Protein AF-A0A9N8PFZ2-F1 (afdb_monomer_lite)

Organism: NCBI:txid2773715

Sequence (71 aa):
MTTEKPWHAEFPEPKAEAAIMPRNRVMQMLSLRGVASLLVIDLRRMDFEGGCLRGSLNIPAQGFWWNRGML

pLDDT: mean 84.51, std 8.66, range [54.06, 95.0]

Foldseek 3Di:
DDDDDPLCPVDDDDPDDDDDDDPVNVVVVVVPPPPDDDAAEAQDDPPCPPHDDPRYHYDHVSRCVVCVVVD

Structure (mmCIF, N/CA/C/O backbone):
data_AF-A0A9N8PFZ2-F1
#
_entry.id   AF-A0A9N8PFZ2-F1
#
loop_
_atom_site.group_PDB
_atom_site.id
_atom_site.type_symbol
_atom_site.label_atom_id
_atom_site.label_alt_id
_atom_site.label_comp_id
_atom_site.label_asym_id
_atom_site.label_entity_id
_atom_site.label_seq_id
_atom_site.pdbx_PDB_ins_code
_atom_site.Cartn_x
_atom_site.Cartn_y
_atom_site.Cartn_z
_atom_site.occupancy
_atom_site.B_iso_or_equiv
_atom_site.auth_seq_id
_atom_site.auth_comp_id
_atom_site.auth_asym_id
_atom_site.auth_atom_id
_atom_site.pdbx_PDB_model_num
ATOM 1 N N . MET A 1 1 ? -2.674 5.608 33.471 1.00 54.06 1 MET A N 1
ATOM 2 C CA . MET A 1 1 ? -2.098 5.781 32.122 1.00 54.06 1 MET A CA 1
ATOM 3 C C . MET A 1 1 ? -3.176 5.404 31.126 1.00 54.06 1 MET A C 1
ATOM 5 O O . MET A 1 1 ? -3.716 4.313 31.245 1.00 54.06 1 MET A O 1
ATOM 9 N N . THR A 1 2 ? -3.572 6.313 30.242 1.00 67.75 2 THR A N 1
ATOM 10 C CA . THR A 1 2 ? -4.539 6.021 29.176 1.00 67.75 2 THR A CA 1
ATOM 11 C C . THR A 1 2 ? -3.834 5.217 28.093 1.00 67.75 2 THR A C 1
ATOM 13 O O . THR A 1 2 ? -2.882 5.703 27.491 1.00 67.75 2 THR A O 1
ATOM 16 N N . THR A 1 3 ? -4.264 3.980 27.876 1.00 81.62 3 THR A N 1
ATOM 17 C CA . THR A 1 3 ? -3.860 3.182 26.720 1.00 81.62 3 THR A CA 1
ATOM 18 C C . THR A 1 3 ? -4.375 3.862 25.457 1.00 81.62 3 THR A C 1
ATOM 20 O O . THR A 1 3 ? -5.583 4.005 25.267 1.00 81.62 3 THR A O 1
ATOM 23 N N . GLU A 1 4 ? -3.457 4.332 24.616 1.00 85.69 4 GLU A N 1
ATOM 24 C CA . GLU A 1 4 ? -3.801 4.894 23.314 1.00 85.69 4 GLU A CA 1
ATOM 25 C C . GLU A 1 4 ? -4.427 3.789 22.457 1.00 85.69 4 GLU A C 1
ATOM 27 O O . GLU A 1 4 ? -3.887 2.684 22.342 1.00 85.69 4 GLU A O 1
ATOM 32 N N . LYS A 1 5 ? -5.615 4.056 21.911 1.00 88.44 5 LYS A N 1
ATOM 33 C CA . LYS A 1 5 ? -6.271 3.109 21.012 1.00 88.44 5 LYS A CA 1
ATOM 34 C C . LYS A 1 5 ? -5.520 3.092 19.676 1.00 88.44 5 LYS A C 1
ATOM 36 O O . LYS A 1 5 ? -5.089 4.151 19.220 1.00 88.44 5 LYS A O 1
ATOM 41 N N . PRO A 1 6 ? -5.395 1.932 19.011 1.00 90.00 6 PRO A N 1
ATOM 42 C CA . PRO A 1 6 ? -4.866 1.885 17.654 1.00 90.00 6 PRO A CA 1
ATOM 43 C C .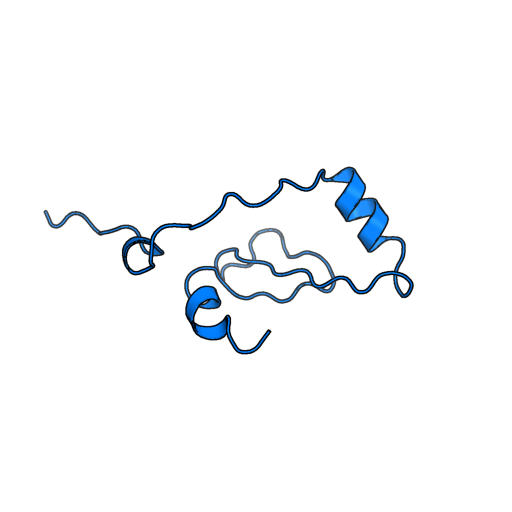 PRO A 1 6 ? -5.695 2.775 16.720 1.00 90.00 6 PRO A C 1
ATOM 45 O O . PRO A 1 6 ? -6.921 2.770 16.803 1.00 90.00 6 PRO A O 1
ATOM 48 N N . TRP A 1 7 ? -5.049 3.483 15.790 1.00 87.06 7 TRP A N 1
ATOM 49 C CA . TRP A 1 7 ? -5.724 4.391 14.845 1.00 87.06 7 TRP A CA 1
ATOM 50 C C . TRP A 1 7 ? -6.836 3.707 14.035 1.00 87.06 7 TRP A C 1
ATOM 52 O O . TRP A 1 7 ? -7.826 4.331 13.675 1.00 87.06 7 TRP A O 1
ATOM 62 N N . HIS A 1 8 ? -6.686 2.412 13.750 1.00 88.44 8 HIS A N 1
ATOM 63 C CA . HIS A 1 8 ? -7.655 1.657 12.962 1.00 88.44 8 HIS A CA 1
ATOM 64 C C . HIS A 1 8 ? -8.894 1.229 13.762 1.00 88.44 8 HIS A C 1
ATOM 66 O O . HIS A 1 8 ? -9.838 0.712 13.174 1.00 88.44 8 HIS A O 1
ATOM 72 N N . ALA A 1 9 ? -8.912 1.433 15.084 1.00 91.81 9 ALA A N 1
ATOM 73 C CA . ALA A 1 9 ? -10.035 1.059 15.946 1.00 91.81 9 ALA A CA 1
ATOM 74 C C . ALA A 1 9 ? -11.303 1.903 15.705 1.00 91.81 9 ALA A C 1
ATOM 76 O O . ALA A 1 9 ? -12.365 1.570 16.221 1.00 91.81 9 ALA A O 1
ATOM 77 N N . GLU A 1 10 ? -11.200 2.996 14.944 1.00 88.88 10 GLU A N 1
ATOM 78 C CA . GLU A 1 10 ? -12.341 3.823 14.531 1.00 88.88 10 GLU A CA 1
ATOM 79 C C . GLU A 1 10 ? -13.081 3.260 13.304 1.00 88.88 10 GLU A C 1
ATOM 81 O O . GLU A 1 10 ? -14.169 3.733 12.966 1.00 88.88 10 GLU A O 1
ATOM 86 N N . PHE A 1 11 ? -12.519 2.252 12.629 1.00 88.88 11 PHE A N 1
ATOM 87 C CA . PHE A 1 11 ? -13.101 1.671 11.422 1.00 88.88 11 PHE A CA 1
ATOM 88 C C . PHE A 1 11 ? -13.869 0.378 11.717 1.00 88.88 11 PHE A C 1
ATOM 90 O O . PHE A 1 11 ? -13.560 -0.322 12.680 1.00 88.88 11 PHE A O 1
ATOM 97 N N . PRO A 1 12 ? -14.865 0.026 10.882 1.00 91.19 12 PRO A N 1
ATOM 98 C CA . PRO A 1 12 ? -15.497 -1.284 10.954 1.00 91.19 12 PRO A CA 1
ATOM 99 C C . PRO A 1 12 ? -14.487 -2.411 10.738 1.00 91.19 12 PRO A C 1
ATOM 101 O O . PRO A 1 12 ? -13.528 -2.256 9.980 1.00 91.19 12 PRO A O 1
ATOM 104 N N . GLU A 1 13 ? -14.774 -3.570 11.325 1.00 92.06 13 GLU A N 1
ATOM 105 C CA . GLU A 1 13 ? -13.988 -4.780 11.096 1.00 92.06 13 GLU A CA 1
ATOM 106 C C . GLU A 1 13 ? -13.913 -5.131 9.595 1.00 92.06 13 GLU A C 1
ATOM 108 O O . GLU A 1 13 ? -14.917 -4.998 8.873 1.00 92.06 13 GLU A O 1
ATOM 113 N N . PRO A 1 14 ? -12.748 -5.594 9.100 1.00 90.88 14 PRO A N 1
ATOM 114 C CA . PRO A 1 14 ? -12.605 -6.065 7.731 1.00 90.88 14 PRO A CA 1
ATOM 115 C C . PRO A 1 14 ? -13.631 -7.153 7.407 1.00 90.88 14 PRO A C 1
ATOM 117 O O . PRO A 1 14 ? -13.800 -8.122 8.142 1.00 90.88 14 PRO A O 1
ATOM 120 N N . LYS A 1 15 ? -14.309 -7.014 6.266 1.00 92.00 15 LYS A N 1
ATOM 121 C CA . LYS A 1 15 ? -15.299 -8.002 5.798 1.00 92.00 15 LYS A CA 1
ATOM 122 C C . LYS A 1 15 ? -14.684 -9.128 4.966 1.00 92.00 15 LYS A C 1
ATOM 124 O O . LYS A 1 15 ? -15.370 -10.099 4.664 1.00 92.00 15 LYS A O 1
ATOM 129 N N . ALA A 1 16 ? -13.433 -8.964 4.544 1.00 93.81 16 ALA A N 1
ATOM 130 C CA . ALA A 1 16 ? -12.699 -9.909 3.717 1.00 93.81 16 ALA A CA 1
ATOM 131 C C . ALA A 1 16 ? -11.191 -9.715 3.903 1.00 93.81 16 ALA A C 1
ATOM 133 O O . ALA A 1 16 ? -10.729 -8.610 4.194 1.00 93.81 16 ALA A O 1
ATOM 134 N N . GLU A 1 17 ? -10.437 -10.785 3.679 1.00 94.38 17 GLU A N 1
ATOM 135 C CA . GLU A 1 17 ? -8.984 -10.736 3.575 1.00 94.38 17 GLU A CA 1
ATOM 136 C C . GLU A 1 17 ? -8.579 -10.377 2.139 1.00 94.38 17 GLU A C 1
ATOM 138 O O . GLU A 1 17 ? -9.130 -10.902 1.167 1.00 94.38 17 GLU A O 1
ATOM 143 N N . ALA A 1 18 ? -7.633 -9.450 1.991 1.00 90.75 18 ALA A N 1
ATOM 144 C CA . ALA A 1 18 ? -7.138 -9.053 0.680 1.00 90.75 18 ALA A CA 1
ATOM 145 C C . ALA A 1 18 ? -6.207 -10.129 0.105 1.00 90.75 18 ALA A C 1
ATOM 147 O O . ALA A 1 18 ? -5.320 -10.633 0.791 1.00 90.75 18 ALA A O 1
ATOM 148 N N . ALA A 1 19 ? -6.360 -10.438 -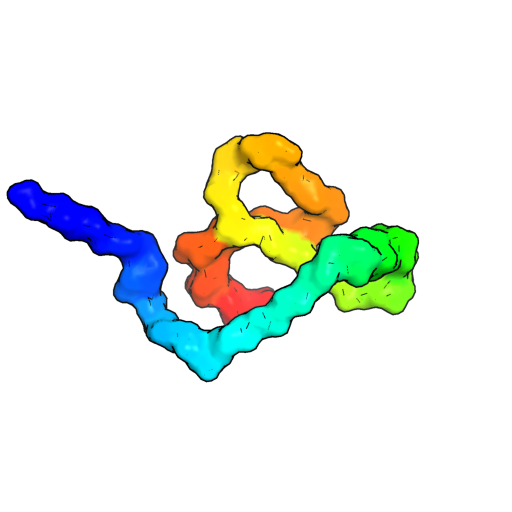1.185 1.00 93.94 19 ALA A N 1
ATOM 149 C CA . ALA A 1 19 ? -5.452 -11.352 -1.864 1.00 93.94 19 ALA A CA 1
ATOM 150 C C . ALA A 1 19 ? -4.024 -10.780 -1.897 1.00 93.94 19 ALA A C 1
ATOM 152 O O . ALA A 1 19 ? -3.801 -9.640 -2.313 1.00 93.94 19 ALA A O 1
ATOM 153 N N . ILE A 1 20 ? -3.044 -11.593 -1.501 1.00 94.31 20 ILE A N 1
ATOM 154 C CA . ILE A 1 20 ? -1.631 -11.210 -1.545 1.00 94.31 20 ILE A CA 1
ATOM 155 C C . ILE A 1 20 ? -1.135 -11.301 -2.990 1.00 94.31 20 ILE A C 1
ATOM 157 O O . ILE A 1 20 ? -1.175 -12.365 -3.608 1.00 94.31 20 ILE A O 1
ATOM 161 N N . MET A 1 21 ? -0.619 -10.191 -3.526 1.00 91.00 21 MET A N 1
ATOM 162 C CA . MET A 1 21 ? 0.007 -10.171 -4.847 1.00 91.00 21 MET A CA 1
ATOM 163 C C . MET A 1 21 ? 1.524 -10.402 -4.741 1.00 91.00 21 MET A C 1
ATOM 165 O O . MET A 1 21 ? 2.217 -9.618 -4.089 1.00 91.00 21 MET A O 1
ATOM 169 N N . PRO A 1 22 ? 2.081 -11.425 -5.416 1.00 95.00 22 PRO A N 1
ATOM 170 C CA . PRO A 1 22 ? 3.521 -11.648 -5.446 1.00 95.00 22 PRO A CA 1
ATOM 171 C C . PRO A 1 22 ? 4.293 -10.472 -6.059 1.00 95.00 22 PRO A C 1
ATOM 173 O O . PRO A 1 22 ? 3.891 -9.898 -7.075 1.00 95.00 22 PRO A O 1
ATOM 176 N N . ARG A 1 23 ? 5.466 -10.158 -5.496 1.00 92.88 23 ARG A N 1
ATOM 177 C CA . ARG A 1 23 ? 6.329 -9.053 -5.957 1.00 92.88 23 ARG A CA 1
ATOM 178 C C . ARG A 1 23 ? 6.658 -9.133 -7.450 1.00 92.88 23 ARG A C 1
ATOM 180 O O . ARG A 1 23 ? 6.585 -8.127 -8.148 1.00 92.88 23 ARG A O 1
ATOM 187 N N . ASN A 1 24 ? 7.029 -10.311 -7.950 1.00 93.81 24 ASN A N 1
ATOM 188 C CA . ASN A 1 24 ? 7.361 -10.518 -9.365 1.00 93.81 24 ASN A CA 1
ATOM 189 C C . ASN A 1 24 ? 6.170 -10.215 -10.289 1.00 93.81 24 ASN A C 1
ATOM 191 O O . ASN A 1 24 ? 6.367 -9.664 -11.371 1.00 93.81 24 ASN A O 1
ATOM 195 N N . ARG A 1 25 ? 4.940 -10.506 -9.847 1.00 89.88 25 ARG A N 1
ATOM 196 C CA . ARG A 1 25 ? 3.723 -10.181 -10.592 1.00 89.88 25 ARG A CA 1
ATOM 197 C C . ARG A 1 25 ? 3.500 -8.673 -10.663 1.00 89.88 25 ARG A C 1
ATOM 199 O O . ARG A 1 25 ? 3.260 -8.166 -11.755 1.00 89.88 25 ARG A O 1
ATOM 206 N N . VAL A 1 26 ? 3.667 -7.955 -9.549 1.00 88.56 26 VAL A N 1
ATOM 207 C CA . VAL A 1 26 ? 3.612 -6.479 -9.531 1.00 88.56 26 VAL A CA 1
ATOM 208 C C . VAL A 1 26 ? 4.655 -5.893 -10.486 1.00 88.56 26 VAL A C 1
ATOM 210 O O . VAL A 1 26 ? 4.332 -5.035 -11.304 1.00 88.56 26 VAL A O 1
ATOM 213 N N . MET A 1 27 ? 5.894 -6.394 -10.444 1.00 88.81 27 MET A N 1
ATOM 214 C CA . MET A 1 27 ? 6.970 -5.936 -11.331 1.00 88.81 27 MET A CA 1
ATOM 215 C C . MET A 1 27 ? 6.650 -6.168 -12.812 1.00 88.81 27 MET A C 1
ATOM 217 O O . MET A 1 27 ? 6.891 -5.2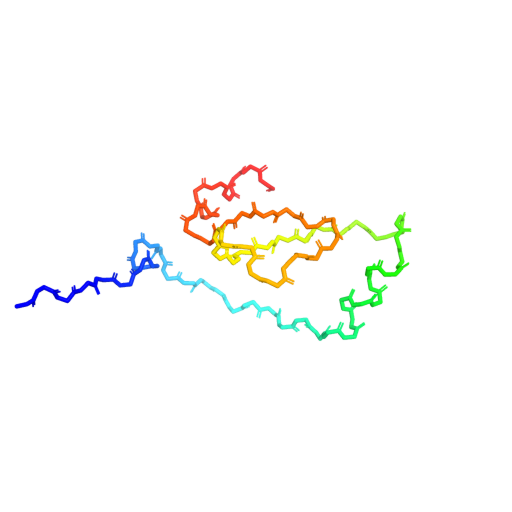81 -13.628 1.00 88.81 27 MET A O 1
ATOM 221 N N . GLN A 1 28 ? 6.072 -7.323 -13.155 1.00 88.62 28 GLN A N 1
ATOM 222 C CA . GLN A 1 28 ? 5.615 -7.614 -14.515 1.00 88.62 28 GLN A CA 1
ATOM 223 C C . GLN A 1 28 ? 4.498 -6.656 -14.951 1.00 88.62 28 GLN A C 1
ATOM 225 O O . GLN A 1 28 ? 4.509 -6.155 -16.068 1.00 88.62 28 GLN A O 1
ATOM 230 N N . MET A 1 29 ? 3.533 -6.363 -14.080 1.00 86.88 29 MET A N 1
ATOM 231 C CA . MET A 1 29 ? 2.451 -5.432 -14.414 1.00 86.88 29 MET A CA 1
ATOM 232 C C . MET A 1 29 ? 2.972 -4.000 -14.606 1.00 86.88 29 MET A C 1
ATOM 234 O O . MET A 1 29 ? 2.551 -3.311 -15.531 1.00 86.88 29 MET A O 1
ATOM 238 N N . LEU A 1 30 ? 3.938 -3.573 -13.787 1.00 85.31 30 LEU A N 1
ATOM 239 C CA . LEU A 1 30 ? 4.581 -2.260 -13.902 1.00 85.31 30 LEU A CA 1
ATOM 240 C C . LEU A 1 30 ? 5.486 -2.122 -15.138 1.00 85.31 30 LEU A C 1
ATOM 242 O O . LEU A 1 30 ? 5.751 -0.989 -15.554 1.00 85.31 30 LEU A O 1
ATOM 246 N N . SER A 1 31 ? 5.979 -3.227 -15.713 1.00 85.81 31 SER A N 1
ATOM 247 C CA . SER A 1 31 ? 6.775 -3.205 -16.949 1.00 85.81 31 SER A CA 1
ATOM 248 C C . SER A 1 31 ? 5.912 -3.135 -18.212 1.00 85.81 31 SER A C 1
ATOM 250 O O . SER A 1 31 ? 6.334 -2.533 -19.196 1.00 85.81 31 SER A O 1
ATOM 252 N N . LEU A 1 32 ? 4.678 -3.648 -18.172 1.00 83.62 32 LEU A N 1
ATOM 253 C CA . LEU A 1 32 ? 3.708 -3.635 -19.279 1.00 83.62 32 LEU A CA 1
ATOM 254 C C . LEU A 1 32 ? 2.948 -2.296 -19.406 1.00 83.62 32 LEU A C 1
ATOM 256 O O . LEU A 1 32 ? 1.739 -2.269 -19.661 1.00 83.62 32 LEU A O 1
ATOM 260 N N . ARG A 1 33 ? 3.644 -1.169 -19.196 1.00 68.06 33 ARG A N 1
ATOM 261 C CA . ARG A 1 33 ? 3.045 0.178 -19.172 1.00 68.06 33 ARG A CA 1
ATOM 262 C C . ARG A 1 33 ? 2.190 0.431 -20.419 1.00 68.06 33 ARG A C 1
ATOM 264 O O . ARG A 1 33 ? 2.660 0.242 -21.534 1.00 68.06 33 ARG A O 1
ATOM 271 N N . GLY A 1 34 ? 0.956 0.896 -20.216 1.00 67.50 34 GLY A N 1
ATOM 272 C CA . GLY A 1 34 ? 0.030 1.253 -21.299 1.00 67.50 34 GLY A CA 1
ATOM 273 C C . GLY A 1 34 ? -0.849 0.111 -21.820 1.00 67.50 34 GLY A C 1
ATOM 274 O O . GLY A 1 34 ? -1.746 0.379 -22.609 1.00 67.50 34 GLY A O 1
ATOM 275 N N . VAL A 1 35 ? -0.639 -1.132 -21.367 1.00 65.62 35 VAL A N 1
ATOM 276 C CA . VAL A 1 35 ? -1.463 -2.295 -21.762 1.00 65.62 35 VAL A CA 1
ATOM 277 C C . VAL A 1 35 ? -2.393 -2.751 -20.630 1.00 65.62 35 VAL A C 1
ATOM 279 O O . VAL A 1 35 ? -3.473 -3.273 -20.887 1.00 65.62 35 VAL A O 1
ATOM 282 N N . ALA A 1 36 ? -2.006 -2.524 -19.371 1.00 67.69 36 ALA A N 1
ATOM 283 C CA . ALA A 1 36 ? -2.824 -2.826 -18.200 1.00 67.69 36 ALA A CA 1
ATOM 284 C C . ALA A 1 36 ? -3.277 -1.537 -17.499 1.00 67.69 36 ALA A C 1
ATOM 286 O O . ALA A 1 36 ? -2.447 -0.700 -17.137 1.00 67.69 36 ALA A O 1
ATOM 287 N N . SER A 1 37 ? -4.583 -1.404 -17.254 1.00 76.69 37 SER A N 1
ATOM 288 C CA . SER A 1 37 ? -5.120 -0.404 -16.326 1.00 76.69 37 SER A CA 1
ATOM 289 C C . SER A 1 37 ? -4.777 -0.830 -14.899 1.00 76.69 37 SER A C 1
ATOM 291 O O . SER A 1 37 ? -5.394 -1.744 -14.355 1.00 76.69 37 SER A O 1
ATOM 293 N N . LEU A 1 38 ? -3.755 -0.206 -14.311 1.00 84.88 38 LEU A N 1
ATOM 294 C CA . LEU A 1 38 ? -3.286 -0.486 -12.956 1.00 84.88 38 LEU A CA 1
ATOM 295 C C . LEU A 1 38 ? -3.326 0.790 -12.114 1.00 84.88 38 LEU A C 1
ATOM 297 O O . LEU A 1 38 ? -2.656 1.767 -12.444 1.00 84.88 38 LEU A O 1
ATOM 301 N N . LEU A 1 39 ? -4.055 0.743 -10.998 1.00 87.19 39 LEU A N 1
ATOM 302 C CA . LEU A 1 39 ? -3.994 1.747 -9.941 1.00 87.19 39 LEU A CA 1
ATOM 303 C C . LEU A 1 39 ? -3.142 1.208 -8.789 1.00 87.19 39 LEU A C 1
ATOM 305 O O . LEU A 1 39 ? -3.426 0.141 -8.248 1.00 87.19 39 LEU A O 1
ATOM 309 N N . VAL A 1 40 ? -2.099 1.948 -8.415 1.00 89.75 40 VAL A N 1
ATOM 310 C CA . VAL A 1 40 ? -1.258 1.635 -7.253 1.00 89.75 40 VAL A CA 1
ATOM 311 C C . VAL A 1 40 ? -1.503 2.693 -6.189 1.00 89.75 40 VAL A C 1
ATOM 313 O O . VAL A 1 40 ? -1.310 3.879 -6.453 1.00 89.75 40 VAL A O 1
ATOM 316 N N . ILE A 1 41 ? -1.901 2.263 -4.994 1.00 90.06 41 ILE A N 1
ATOM 317 C CA . ILE A 1 41 ? -2.136 3.146 -3.849 1.00 90.06 41 ILE A CA 1
ATOM 318 C C . ILE A 1 41 ? -1.109 2.821 -2.769 1.00 90.06 41 ILE A C 1
ATOM 320 O O . ILE A 1 41 ? -1.022 1.688 -2.298 1.00 90.06 41 ILE A O 1
ATOM 324 N N . ASP A 1 42 ? -0.314 3.816 -2.400 1.00 90.06 42 ASP A N 1
ATOM 325 C CA . ASP A 1 42 ? 0.641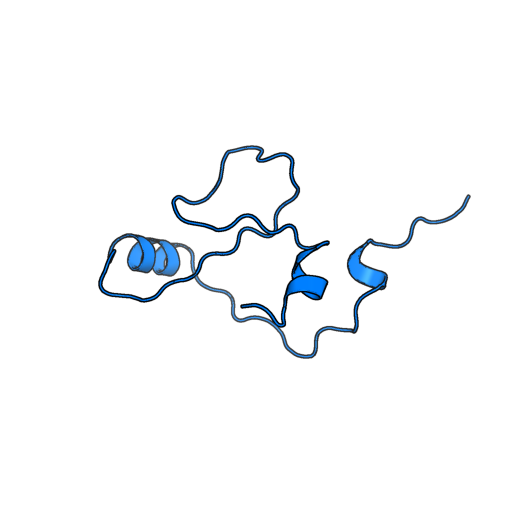 3.742 -1.305 1.00 90.06 42 ASP A CA 1
ATOM 326 C C . ASP A 1 42 ? -0.036 4.211 -0.013 1.00 90.06 42 ASP A C 1
ATOM 328 O O . ASP A 1 42 ? -0.318 5.399 0.155 1.00 90.06 42 ASP A O 1
ATOM 332 N N . LEU A 1 43 ? -0.318 3.253 0.873 1.00 90.06 43 LEU A N 1
ATOM 333 C CA . LEU A 1 43 ? -1.030 3.462 2.138 1.00 90.06 43 LEU A CA 1
ATOM 334 C C . LEU A 1 43 ? -0.099 3.793 3.316 1.00 90.06 43 LEU A C 1
ATOM 336 O O . LEU A 1 43 ? -0.572 3.904 4.453 1.00 90.06 43 LEU A O 1
ATOM 340 N N . ARG A 1 44 ? 1.218 3.894 3.081 1.00 87.25 44 ARG A N 1
ATOM 341 C CA . ARG A 1 44 ? 2.202 4.169 4.139 1.00 87.25 44 ARG A CA 1
ATOM 342 C C . ARG A 1 44 ? 2.009 5.555 4.754 1.00 87.25 44 ARG A C 1
ATOM 344 O O . ARG A 1 44 ? 1.268 6.401 4.255 1.00 87.25 44 ARG A O 1
ATOM 351 N N . ARG A 1 45 ? 2.699 5.764 5.879 1.00 73.94 45 ARG A N 1
ATOM 352 C CA . ARG A 1 45 ? 2.744 7.044 6.589 1.00 73.94 45 ARG A CA 1
ATOM 353 C C . ARG A 1 45 ? 3.352 8.137 5.697 1.00 73.94 45 ARG A C 1
ATOM 355 O O . ARG A 1 45 ? 4.090 7.864 4.757 1.00 73.94 45 ARG A O 1
ATOM 362 N N . MET A 1 46 ? 3.022 9.383 6.027 1.00 71.38 46 MET A N 1
ATOM 363 C CA . MET A 1 46 ? 3.375 10.600 5.279 1.00 71.38 46 MET A CA 1
ATOM 364 C C . MET A 1 46 ? 4.878 10.933 5.255 1.00 71.38 46 MET A C 1
ATOM 366 O O . MET A 1 46 ? 5.253 11.969 4.718 1.00 71.38 46 MET A O 1
ATOM 370 N N . ASP A 1 47 ? 5.737 10.120 5.870 1.00 77.56 47 ASP A N 1
ATOM 371 C CA . ASP A 1 47 ? 7.173 10.400 5.983 1.00 77.56 47 ASP A CA 1
ATOM 372 C C . ASP A 1 47 ? 7.958 10.078 4.700 1.00 77.56 47 ASP A C 1
ATOM 374 O O . ASP A 1 47 ? 9.104 10.503 4.576 1.00 77.56 47 ASP A O 1
ATOM 378 N N . PHE A 1 48 ? 7.341 9.390 3.725 1.00 70.69 48 PHE A N 1
ATOM 379 C CA . PHE A 1 48 ? 7.938 9.026 2.427 1.00 70.69 48 PHE A CA 1
ATOM 380 C C . PHE A 1 48 ? 9.320 8.363 2.540 1.00 70.69 48 PHE A C 1
ATOM 382 O O . PHE A 1 48 ? 10.110 8.377 1.587 1.00 70.69 48 PHE A O 1
ATOM 389 N N . GLU A 1 49 ? 9.621 7.755 3.686 1.00 82.62 49 GLU A N 1
ATOM 390 C CA . GLU A 1 49 ? 10.933 7.186 3.938 1.00 82.62 49 GLU A CA 1
ATOM 391 C C . GLU A 1 49 ? 11.213 6.056 2.929 1.00 82.62 49 GLU A C 1
ATOM 393 O O . GLU A 1 49 ? 10.385 5.169 2.686 1.00 82.62 49 GLU A O 1
ATOM 398 N N . GLY A 1 50 ? 12.366 6.132 2.256 1.00 85.88 50 GLY A N 1
ATOM 399 C CA . GLY A 1 50 ? 12.751 5.190 1.199 1.00 85.88 50 GLY A CA 1
ATOM 400 C C . GLY A 1 50 ? 12.078 5.404 -0.169 1.00 85.88 50 GLY A C 1
ATOM 401 O O . GLY A 1 50 ? 12.281 4.587 -1.069 1.00 85.88 50 GLY A O 1
ATOM 402 N N . GLY A 1 51 ? 11.314 6.487 -0.360 1.00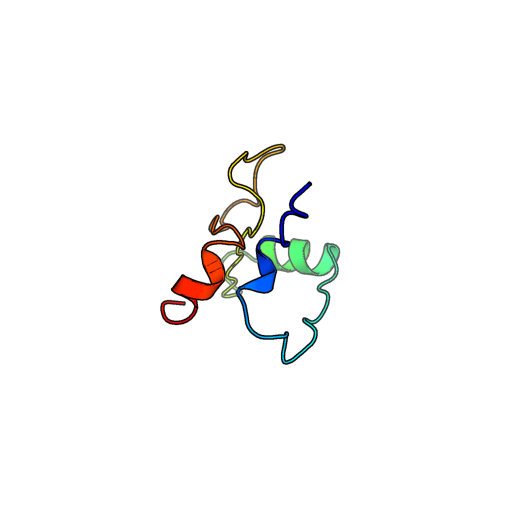 87.81 51 GLY A N 1
ATOM 403 C CA . GLY A 1 51 ? 10.633 6.802 -1.623 1.00 87.81 51 GLY A CA 1
ATOM 404 C C . GLY A 1 51 ? 9.377 5.958 -1.867 1.00 87.81 51 GLY A C 1
ATOM 405 O O . GLY A 1 51 ? 8.973 5.172 -1.015 1.00 87.81 51 GLY A O 1
ATOM 406 N N . CYS A 1 52 ? 8.728 6.125 -3.025 1.00 86.75 52 CYS A N 1
ATOM 407 C CA . CYS A 1 52 ? 7.473 5.452 -3.392 1.00 86.75 52 CYS A CA 1
ATOM 408 C C . CYS A 1 52 ? 7.554 4.745 -4.753 1.00 86.75 52 CYS A C 1
ATOM 410 O O . CYS A 1 52 ? 8.468 4.967 -5.553 1.00 86.75 52 CYS A O 1
ATOM 412 N N . LEU A 1 53 ? 6.580 3.874 -5.037 1.00 86.88 53 LEU A N 1
ATOM 413 C CA . LEU A 1 53 ? 6.488 3.231 -6.345 1.00 86.88 53 LEU A CA 1
ATOM 414 C C . LEU A 1 53 ? 6.133 4.273 -7.411 1.00 86.88 53 LEU A C 1
ATOM 416 O O . LEU A 1 53 ? 5.154 5.011 -7.283 1.00 86.88 53 LEU A O 1
ATOM 420 N N . ARG A 1 54 ? 6.914 4.319 -8.495 1.00 84.00 54 ARG A N 1
ATOM 421 C CA . ARG A 1 54 ? 6.699 5.275 -9.588 1.00 84.00 54 ARG A CA 1
ATOM 422 C C . ARG A 1 54 ? 5.295 5.121 -10.186 1.00 84.00 54 ARG A C 1
ATOM 424 O O . ARG A 1 54 ? 5.010 4.098 -10.804 1.00 84.00 54 ARG A O 1
ATOM 431 N N . GLY A 1 55 ? 4.492 6.183 -10.104 1.00 83.94 55 GLY A N 1
ATOM 432 C CA . GLY A 1 55 ? 3.115 6.224 -10.613 1.00 83.94 55 GLY A CA 1
ATOM 433 C C . GLY A 1 55 ? 2.048 5.810 -9.596 1.00 83.94 55 GLY A C 1
ATOM 434 O O . GLY A 1 55 ? 0.888 5.693 -9.973 1.00 83.94 55 GLY A O 1
ATOM 435 N N . SER A 1 56 ? 2.425 5.582 -8.335 1.00 89.00 56 SER A N 1
ATOM 436 C CA . SER A 1 56 ? 1.467 5.378 -7.245 1.00 89.00 56 SER A CA 1
ATOM 437 C C . SER A 1 56 ? 0.840 6.690 -6.767 1.00 89.00 56 SER A C 1
ATOM 439 O O . SER A 1 56 ? 1.455 7.754 -6.862 1.00 89.00 56 SER A O 1
ATOM 441 N N . LEU A 1 57 ? -0.379 6.597 -6.233 1.00 88.44 57 LEU A N 1
ATOM 442 C CA . LEU A 1 57 ? -1.013 7.653 -5.447 1.00 88.44 57 LEU A CA 1
ATOM 443 C C . LEU A 1 57 ? -0.708 7.418 -3.969 1.00 88.44 57 LEU A C 1
ATOM 445 O O . LEU A 1 57 ? -0.972 6.332 -3.458 1.00 88.44 57 LEU A O 1
ATOM 449 N N . ASN A 1 58 ? -0.179 8.421 -3.273 1.00 88.38 58 ASN A N 1
ATOM 450 C CA . ASN A 1 58 ? 0.011 8.342 -1.828 1.00 88.38 58 ASN A CA 1
ATOM 451 C C . ASN A 1 58 ? -1.266 8.798 -1.116 1.00 88.38 58 ASN A C 1
ATOM 453 O O . ASN A 1 58 ? -1.648 9.964 -1.199 1.00 88.38 58 ASN A O 1
ATOM 457 N N . ILE A 1 59 ? -1.935 7.855 -0.453 1.00 88.50 59 ILE A N 1
ATOM 458 C CA . ILE A 1 59 ? -3.143 8.099 0.336 1.00 88.50 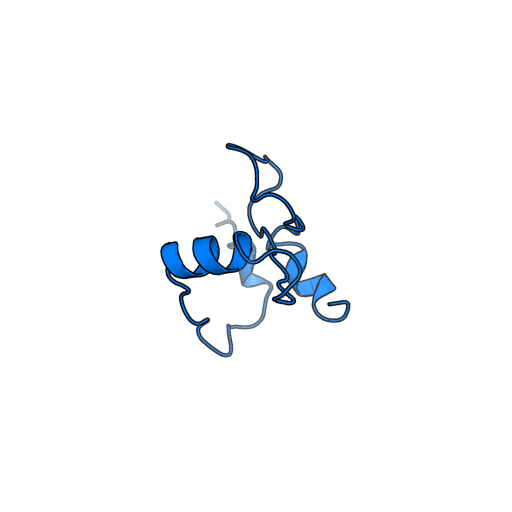59 ILE A CA 1
ATOM 459 C C . ILE A 1 59 ? -2.975 7.305 1.635 1.00 88.50 59 ILE A C 1
ATOM 461 O O . ILE A 1 59 ? -3.278 6.113 1.649 1.00 88.50 59 ILE A O 1
ATOM 465 N N . PRO A 1 60 ? -2.479 7.919 2.724 1.00 88.44 60 PRO A N 1
ATOM 466 C CA . PRO A 1 60 ? -2.222 7.204 3.970 1.00 88.44 60 PRO A CA 1
ATOM 467 C C . PRO A 1 60 ? -3.453 6.452 4.474 1.00 88.44 60 PRO A C 1
ATOM 469 O O . PRO A 1 60 ? -4.582 6.950 4.376 1.00 88.44 60 PRO A O 1
ATOM 472 N N . ALA A 1 61 ? -3.236 5.275 5.067 1.00 88.44 61 ALA A N 1
ATOM 473 C CA . ALA A 1 61 ? -4.311 4.387 5.514 1.00 88.44 61 ALA A CA 1
ATOM 474 C C . ALA A 1 61 ? -5.357 5.082 6.413 1.00 88.44 61 ALA A C 1
ATOM 476 O O . ALA A 1 61 ? -6.548 4.795 6.309 1.00 88.44 61 ALA A O 1
ATOM 477 N N . GLN A 1 62 ? -4.929 6.046 7.235 1.00 87.12 62 GLN A N 1
ATOM 478 C CA . GLN A 1 62 ? -5.787 6.816 8.142 1.00 87.12 62 GLN A CA 1
ATOM 479 C C . GLN A 1 62 ? -6.819 7.689 7.403 1.00 87.12 62 GLN A C 1
ATOM 481 O O . GLN A 1 62 ? -7.917 7.909 7.907 1.00 87.12 62 GLN A O 1
ATOM 486 N N . GLY A 1 63 ? -6.476 8.192 6.212 1.00 83.81 63 GLY A N 1
ATOM 487 C CA . GLY A 1 63 ? -7.366 8.999 5.371 1.00 83.81 63 GLY A CA 1
ATOM 488 C C . GLY A 1 63 ? -8.079 8.188 4.288 1.00 83.81 63 GLY A C 1
ATOM 489 O O . GLY A 1 63 ? -9.122 8.608 3.786 1.00 83.81 63 GLY A O 1
ATOM 490 N N . PHE A 1 64 ? -7.541 7.021 3.930 1.00 86.81 64 PHE A N 1
ATOM 491 C CA . PHE A 1 64 ? -8.035 6.216 2.816 1.00 86.81 64 PHE A CA 1
ATOM 492 C C . PHE A 1 64 ? -9.505 5.813 2.981 1.00 86.81 64 PHE A C 1
ATOM 494 O O . PHE A 1 64 ? -10.300 5.992 2.058 1.00 86.81 64 PHE A O 1
ATOM 501 N N . TRP A 1 65 ? -9.896 5.341 4.172 1.00 85.50 65 TRP A N 1
ATOM 502 C CA . TRP A 1 65 ? -11.268 4.894 4.431 1.00 85.50 65 TRP A CA 1
ATOM 503 C C . TRP A 1 65 ? -12.307 5.976 4.125 1.00 85.50 65 TRP A C 1
ATOM 505 O O . TRP A 1 65 ? -13.334 5.682 3.518 1.00 85.50 65 TRP A O 1
ATOM 515 N N . TRP A 1 66 ? -12.042 7.229 4.490 1.00 84.88 66 TRP A N 1
ATOM 516 C CA . TRP A 1 66 ? -12.962 8.347 4.267 1.00 84.88 66 TRP A CA 1
ATOM 517 C C . TRP A 1 66 ? -13.124 8.709 2.785 1.00 84.88 66 TRP A C 1
ATOM 519 O O . TRP A 1 66 ? -14.177 9.197 2.391 1.00 84.88 66 TRP A O 1
ATOM 529 N N . ASN A 1 67 ? -12.125 8.394 1.957 1.00 81.75 67 ASN A N 1
ATOM 530 C CA . ASN A 1 67 ? -12.108 8.684 0.522 1.00 81.75 67 ASN A CA 1
ATOM 531 C C . ASN A 1 67 ? -12.555 7.495 -0.349 1.00 81.75 67 ASN A C 1
ATOM 533 O O . ASN A 1 67 ? -12.579 7.601 -1.573 1.00 81.75 67 ASN A O 1
ATOM 537 N N . ARG A 1 68 ? -12.951 6.365 0.257 1.00 80.38 68 ARG A N 1
ATOM 538 C CA . ARG A 1 68 ? -13.263 5.112 -0.459 1.00 80.38 68 ARG A CA 1
ATOM 539 C C . ARG A 1 68 ? -14.424 5.194 -1.461 1.00 80.38 68 ARG A C 1
ATOM 541 O O . ARG A 1 68 ? -14.599 4.268 -2.235 1.00 80.38 68 ARG A O 1
ATOM 548 N N . GLY A 1 69 ? -15.242 6.248 -1.411 1.00 76.69 69 GLY A N 1
ATOM 549 C CA . GLY A 1 69 ? -16.341 6.479 -2.359 1.00 76.69 69 GLY A CA 1
ATOM 550 C C . GLY A 1 69 ? -15.962 7.314 -3.587 1.00 76.69 69 GLY A C 1
ATOM 551 O O . GLY A 1 69 ? -16.811 7.521 -4.446 1.00 76.69 69 GLY A O 1
ATOM 552 N N . MET A 1 70 ? -14.729 7.830 -3.653 1.00 69.56 70 MET A N 1
ATOM 553 C CA . MET A 1 70 ? -14.238 8.681 -4.747 1.00 69.56 70 MET A CA 1
ATOM 554 C C . MET A 1 70 ? -13.359 7.937 -5.765 1.00 69.56 70 MET A C 1
ATOM 556 O O . MET A 1 70 ? -12.964 8.543 -6.760 1.00 69.56 70 MET A O 1
ATOM 560 N N . LEU A 1 71 ? -13.019 6.671 -5.500 1.00 60.41 71 LEU A N 1
ATOM 561 C CA . LEU A 1 71 ? -12.121 5.841 -6.309 1.00 60.41 71 LEU A CA 1
ATOM 562 C C . LEU A 1 71 ? -12.883 4.744 -7.052 1.00 60.41 71 LEU A C 1
ATOM 564 O O . LEU A 1 71 ? -13.814 4.171 -6.443 1.00 60.41 71 LEU A O 1
#

Secondary structure (DSSP, 8-state):
---PPPGGGGSPPPSSPPPPPPHHHHHHHHHSTTTS----EE-S-TT-TT---TT-EE--HHHHHHHTT--

Radius of gyration: 15.38 Å; chains: 1; bounding box: 29×22×54 Å